Protein AF-A0A356KTQ6-F1 (afdb_monomer_lite)

Secondary structure (DSSP, 8-state):
---TTHHHHHHHHHHTT-S------SSSSTTHHHHHTT-SS------TT--

Sequence (51 aa):
GVARRTRETLLLCEAAGYDVVLVETVGVGQSESVVVELVDTFLLLLLAGAG

pLDDT: mean 86.46, std 10.25, range [61.88, 98.06]

Structure (mmCIF, N/CA/C/O backbone):
data_AF-A0A356KTQ6-F1
#
_entry.id   AF-A0A356KTQ6-F1
#
loop_
_atom_site.group_PDB
_atom_site.id
_atom_site.type_symbol
_atom_site.label_atom_id
_atom_site.label_alt_id
_atom_site.label_comp_id
_atom_site.label_asym_id
_atom_site.label_entity_id
_atom_site.label_seq_id
_atom_site.pdbx_PDB_ins_code
_atom_site.Cartn_x
_atom_site.Cartn_y
_atom_site.Cartn_z
_atom_site.occupancy
_atom_site.B_iso_or_equiv
_atom_site.auth_seq_id
_atom_site.auth_comp_id
_atom_site.auth_asym_id
_atom_site.auth_atom_id
_atom_site.pdbx_PDB_model_num
ATOM 1 N N . GLY A 1 1 ? 11.316 4.851 -0.046 1.00 61.88 1 GLY A N 1
ATOM 2 C CA . GLY A 1 1 ? 11.697 3.633 0.691 1.00 61.88 1 GLY A CA 1
ATOM 3 C C . GLY A 1 1 ? 10.542 3.194 1.563 1.00 61.88 1 GLY A C 1
ATOM 4 O O . GLY A 1 1 ? 9.922 4.049 2.181 1.00 61.88 1 GLY A O 1
ATOM 5 N N . VAL A 1 2 ? 10.244 1.896 1.582 1.00 76.06 2 VAL A N 1
ATOM 6 C CA . VAL A 1 2 ? 9.179 1.300 2.406 1.00 76.06 2 VAL A CA 1
ATOM 7 C C . VAL A 1 2 ? 9.746 0.927 3.771 1.00 76.06 2 VAL A C 1
ATOM 9 O O . VAL A 1 2 ? 10.793 0.285 3.854 1.00 76.06 2 VAL A O 1
ATOM 12 N N . ALA A 1 3 ? 9.078 1.324 4.851 1.00 79.94 3 ALA A N 1
ATOM 13 C CA . ALA A 1 3 ? 9.499 0.968 6.200 1.00 79.94 3 ALA A CA 1
ATOM 14 C C . ALA A 1 3 ? 8.869 -0.364 6.627 1.00 79.94 3 ALA A C 1
ATOM 16 O O . ALA A 1 3 ? 7.774 -0.718 6.202 1.00 79.94 3 ALA A O 1
ATOM 17 N N . ARG A 1 4 ? 9.504 -1.077 7.568 1.00 76.62 4 ARG A N 1
ATOM 18 C CA . ARG A 1 4 ? 8.947 -2.318 8.148 1.00 76.62 4 ARG A CA 1
ATOM 19 C C . ARG A 1 4 ? 7.521 -2.134 8.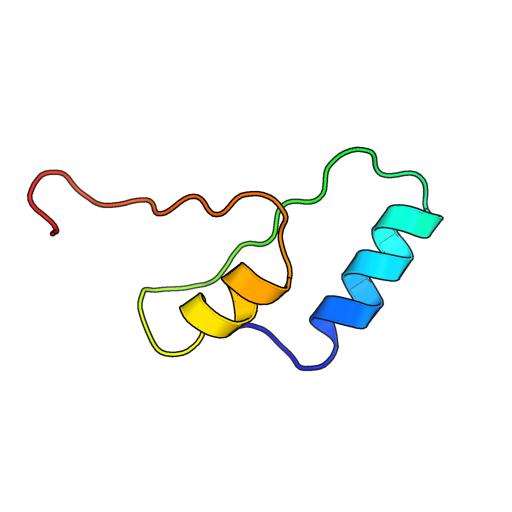695 1.00 76.62 4 ARG A C 1
ATOM 21 O O . ARG A 1 4 ? 6.731 -3.069 8.679 1.00 76.62 4 ARG A O 1
ATOM 28 N N . ARG A 1 5 ? 7.201 -0.924 9.166 1.00 86.75 5 ARG A N 1
ATOM 29 C CA . ARG A 1 5 ? 5.898 -0.555 9.737 1.00 86.75 5 ARG A CA 1
ATOM 30 C C . ARG A 1 5 ? 4.826 -0.238 8.687 1.00 86.75 5 ARG A C 1
ATOM 32 O O . ARG A 1 5 ? 3.666 -0.130 9.057 1.00 86.75 5 ARG A O 1
ATOM 39 N N . THR A 1 6 ? 5.167 -0.127 7.398 1.00 91.38 6 THR A N 1
ATOM 40 C CA . THR A 1 6 ? 4.202 0.243 6.347 1.00 91.38 6 THR A CA 1
ATOM 41 C C . THR A 1 6 ? 3.022 -0.729 6.285 1.00 91.38 6 THR A C 1
ATOM 43 O O . THR A 1 6 ? 1.886 -0.282 6.193 1.00 91.38 6 THR A O 1
ATOM 46 N N . ARG A 1 7 ? 3.254 -2.039 6.446 1.00 91.75 7 ARG A N 1
ATOM 47 C CA . A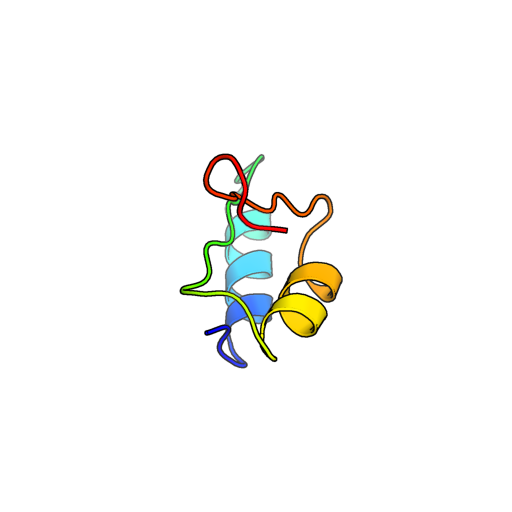RG A 1 7 ? 2.173 -3.040 6.487 1.00 91.75 7 ARG A CA 1
ATOM 48 C C . ARG A 1 7 ? 1.210 -2.832 7.659 1.00 91.75 7 ARG A C 1
ATOM 50 O O . ARG A 1 7 ? 0.007 -2.979 7.496 1.00 91.75 7 ARG A O 1
ATOM 57 N N . GLU A 1 8 ? 1.731 -2.487 8.834 1.00 94.38 8 GLU A N 1
ATOM 58 C CA . GLU A 1 8 ? 0.904 -2.212 10.016 1.00 94.38 8 GLU A CA 1
ATOM 59 C C . GLU A 1 8 ? 0.064 -0.945 9.803 1.00 94.38 8 GLU A C 1
ATOM 61 O O . GLU A 1 8 ? -1.110 -0.920 10.152 1.00 94.38 8 GLU A O 1
ATOM 66 N N . THR A 1 9 ? 0.632 0.084 9.169 1.00 94.75 9 THR A N 1
ATOM 67 C CA . THR A 1 9 ? -0.102 1.305 8.812 1.00 94.75 9 THR A CA 1
ATOM 68 C C . THR A 1 9 ? -1.213 1.044 7.795 1.00 94.75 9 THR A C 1
ATOM 70 O O . THR A 1 9 ? -2.305 1.574 7.972 1.00 94.75 9 THR A O 1
ATOM 73 N N . LEU A 1 10 ? -0.977 0.204 6.780 1.00 94.81 10 LEU A N 1
ATOM 74 C CA . LEU A 1 10 ? -2.006 -0.174 5.803 1.00 94.81 10 LEU A CA 1
ATOM 75 C C . LEU A 1 10 ? -3.218 -0.829 6.479 1.00 94.81 10 LEU A C 1
ATOM 77 O O . LEU A 1 10 ? -4.345 -0.400 6.252 1.00 94.81 10 LEU A O 1
ATOM 81 N N . LEU A 1 11 ? -2.980 -1.769 7.400 1.00 95.19 11 LEU A N 1
ATOM 82 C CA . LEU A 1 11 ? -4.047 -2.408 8.180 1.00 95.19 11 LEU A CA 1
ATOM 83 C C . LEU A 1 11 ? -4.838 -1.404 9.032 1.00 95.19 11 LEU A C 1
ATOM 85 O O . LEU A 1 11 ? -6.047 -1.545 9.197 1.00 95.19 11 LEU A O 1
ATOM 89 N N . LEU A 1 12 ? -4.176 -0.380 9.581 1.00 97.25 12 LEU A N 1
ATOM 90 C CA . LEU A 1 12 ? -4.865 0.684 10.317 1.00 97.25 12 LEU A CA 1
ATOM 91 C C . LEU A 1 12 ? -5.738 1.544 9.396 1.00 97.25 12 LEU A C 1
ATOM 93 O O . LEU A 1 12 ? -6.827 1.936 9.806 1.00 97.25 12 LEU A O 1
ATOM 97 N N . CYS A 1 13 ? -5.289 1.830 8.171 1.00 97.25 13 CYS A N 1
ATOM 98 C CA . CYS A 1 13 ? -6.093 2.545 7.181 1.00 97.25 13 CYS A CA 1
ATOM 99 C C . CYS A 1 13 ? -7.330 1.730 6.775 1.00 97.25 13 CYS A C 1
ATOM 101 O O . CYS A 1 13 ? -8.438 2.259 6.786 1.00 97.25 13 CYS A O 1
ATOM 103 N N . GLU A 1 14 ? -7.178 0.433 6.513 1.00 96.19 14 GLU A N 1
ATOM 104 C CA . GLU A 1 14 ? -8.320 -0.451 6.247 1.00 96.19 14 GLU A CA 1
ATOM 105 C C . GLU A 1 14 ? -9.304 -0.464 7.428 1.00 96.19 14 GLU A C 1
ATOM 107 O O . GLU A 1 14 ? -10.500 -0.238 7.254 1.00 96.19 14 GLU A O 1
ATOM 112 N N . ALA A 1 15 ? -8.802 -0.645 8.656 1.00 97.75 15 ALA A N 1
ATOM 113 C CA . ALA A 1 15 ? -9.630 -0.657 9.864 1.00 97.75 15 ALA A CA 1
ATOM 114 C C . ALA A 1 15 ? -10.322 0.690 10.143 1.00 97.75 15 ALA A C 1
ATOM 116 O O . ALA A 1 15 ? -11.394 0.721 10.746 1.00 97.75 15 ALA A O 1
ATOM 117 N N . ALA A 1 16 ? -9.725 1.800 9.709 1.00 97.81 16 ALA A N 1
ATOM 118 C CA . ALA A 1 16 ? -10.316 3.131 9.793 1.00 97.81 16 ALA A CA 1
ATOM 119 C C . ALA A 1 16 ? -11.379 3.396 8.707 1.00 97.81 16 ALA A C 1
ATOM 121 O O . ALA A 1 16 ? -11.988 4.465 8.716 1.00 97.81 16 ALA A O 1
ATOM 122 N N . GLY A 1 17 ? -11.628 2.439 7.806 1.00 97.81 17 GLY A N 1
ATOM 123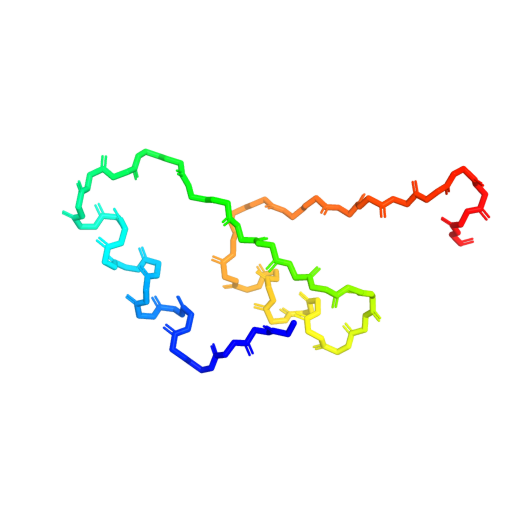 C CA . GLY A 1 17 ? -12.661 2.528 6.776 1.00 97.81 17 GLY A CA 1
ATOM 124 C C . GLY A 1 17 ? -12.238 3.313 5.536 1.00 97.81 17 GLY A C 1
ATOM 125 O O . GLY A 1 17 ? -13.098 3.857 4.851 1.00 97.81 17 GLY A O 1
ATOM 126 N N . TYR A 1 18 ? -10.935 3.415 5.251 1.00 98.06 18 TYR A N 1
ATOM 127 C CA . TYR A 1 18 ? -10.478 3.968 3.976 1.00 98.06 18 TYR A CA 1
ATOM 128 C C . TYR A 1 18 ? -10.681 2.940 2.859 1.00 98.06 18 TYR A C 1
ATOM 130 O O . TYR A 1 18 ? -10.096 1.861 2.897 1.00 98.06 18 TYR A O 1
ATOM 138 N N . ASP A 1 19 ? -11.460 3.307 1.841 1.00 96.81 19 ASP A N 1
ATOM 139 C CA . ASP A 1 19 ? -11.727 2.437 0.687 1.00 96.81 19 ASP A CA 1
ATOM 140 C C . ASP A 1 19 ? -10.525 2.321 -0.266 1.00 96.81 19 ASP A C 1
ATOM 142 O O . ASP A 1 19 ? -10.378 1.331 -0.979 1.00 96.81 19 ASP A O 1
ATOM 146 N N . VAL A 1 20 ? -9.671 3.352 -0.309 1.00 96.38 20 VAL A N 1
ATOM 147 C CA . VAL A 1 20 ? -8.495 3.422 -1.187 1.00 96.38 20 VAL A CA 1
ATOM 148 C C . VAL A 1 20 ? -7.310 3.986 -0.414 1.00 96.38 20 VAL A C 1
ATOM 150 O O . VAL A 1 20 ? -7.403 5.060 0.184 1.00 96.38 20 VAL A O 1
ATOM 153 N N . VAL A 1 21 ? -6.171 3.292 -0.480 1.00 95.69 21 VAL A N 1
ATOM 154 C CA . VAL A 1 21 ? -4.909 3.719 0.136 1.00 95.69 21 VAL A CA 1
ATOM 155 C C . VAL A 1 21 ? -3.815 3.781 -0.925 1.00 95.69 21 VAL A C 1
ATOM 157 O O . VAL A 1 21 ? -3.545 2.801 -1.614 1.00 95.69 21 VAL A O 1
ATOM 160 N N . LEU A 1 22 ? -3.172 4.942 -1.059 1.00 93.88 22 LEU A N 1
ATOM 161 C CA . LEU A 1 22 ? -2.049 5.136 -1.975 1.00 93.88 22 LEU A CA 1
ATOM 162 C C . LEU A 1 22 ? -0.723 4.925 -1.239 1.00 93.88 22 LEU A C 1
ATOM 164 O O . LEU A 1 22 ? -0.451 5.586 -0.237 1.00 93.88 22 LEU A O 1
ATOM 168 N N . VAL A 1 23 ? 0.117 4.033 -1.767 1.00 91.62 23 VAL A N 1
ATOM 169 C CA . VAL A 1 23 ? 1.481 3.798 -1.274 1.00 91.62 23 VAL A CA 1
ATOM 170 C C . VAL A 1 23 ? 2.474 4.427 -2.242 1.00 91.62 23 VAL A C 1
ATOM 172 O O . VAL A 1 23 ? 2.701 3.913 -3.334 1.00 91.62 23 VAL A O 1
ATOM 175 N N . GLU A 1 24 ? 3.074 5.545 -1.838 1.00 89.38 24 GLU A N 1
ATOM 176 C CA . GLU A 1 24 ? 4.116 6.225 -2.609 1.00 89.38 24 GLU A CA 1
ATOM 177 C C . GLU A 1 24 ? 5.513 5.783 -2.148 1.00 89.38 24 GLU A C 1
ATOM 179 O O . GLU A 1 24 ? 5.797 5.691 -0.949 1.00 89.38 24 GLU A O 1
ATOM 184 N N . THR A 1 25 ? 6.429 5.567 -3.094 1.00 83.75 25 THR A N 1
ATOM 185 C CA . THR A 1 25 ? 7.853 5.405 -2.794 1.00 83.75 25 THR A CA 1
ATOM 186 C C . THR A 1 25 ? 8.729 6.312 -3.635 1.00 83.75 25 THR A C 1
ATOM 188 O O . THR A 1 25 ? 8.523 6.464 -4.831 1.00 83.75 25 THR A O 1
ATOM 191 N N . VAL A 1 26 ? 9.783 6.841 -3.016 1.00 80.19 26 VAL A N 1
ATOM 192 C CA . VAL A 1 26 ? 10.829 7.588 -3.723 1.00 80.19 26 VAL A CA 1
ATOM 193 C C . VAL A 1 26 ? 11.712 6.650 -4.553 1.00 80.19 26 VAL A C 1
ATOM 195 O O . VAL A 1 26 ? 12.384 5.791 -3.976 1.00 80.19 26 VAL A O 1
ATOM 198 N N . GLY A 1 27 ? 11.771 6.910 -5.862 1.00 71.56 27 GLY A N 1
ATOM 199 C CA . GLY A 1 27 ? 12.752 6.358 -6.802 1.00 71.56 27 GLY A CA 1
ATOM 200 C C . GLY A 1 27 ? 12.510 4.912 -7.245 1.00 71.56 27 GLY A C 1
ATOM 201 O O . GLY A 1 27 ? 11.713 4.189 -6.653 1.00 71.56 27 GLY A O 1
ATOM 202 N N . VAL A 1 28 ? 13.243 4.513 -8.290 1.00 67.25 28 VAL A N 1
ATOM 203 C CA . VAL A 1 28 ? 13.299 3.138 -8.809 1.00 67.25 28 VAL A CA 1
ATOM 204 C C . VAL A 1 28 ? 14.461 2.365 -8.168 1.00 67.25 28 VAL A C 1
ATOM 206 O O . VAL A 1 28 ? 15.547 2.920 -7.983 1.00 67.25 28 VAL A O 1
ATOM 209 N N . GLY A 1 29 ? 14.246 1.109 -7.765 1.00 70.94 29 GLY A N 1
ATOM 210 C CA . GLY A 1 29 ? 15.253 0.279 -7.088 1.00 70.94 29 GLY A CA 1
ATOM 211 C C . GLY A 1 29 ? 14.693 -0.803 -6.154 1.00 70.94 29 GLY A C 1
ATOM 212 O O . GLY A 1 29 ? 13.546 -1.212 -6.250 1.00 70.94 29 GLY A O 1
ATOM 213 N N . GLN A 1 30 ? 15.502 -1.260 -5.188 1.00 62.28 30 GLN A N 1
ATOM 214 C CA . GLN A 1 30 ? 15.224 -2.427 -4.315 1.00 62.28 30 GLN A CA 1
ATOM 215 C C . GLN A 1 30 ? 13.900 -2.376 -3.524 1.00 62.28 30 GLN A C 1
ATOM 217 O O . GLN A 1 30 ? 13.458 -3.390 -2.995 1.00 62.28 30 GLN A O 1
ATOM 222 N N . SER A 1 31 ? 13.278 -1.201 -3.394 1.00 66.12 31 SER A N 1
ATOM 223 C CA . SER A 1 31 ? 11.989 -1.070 -2.706 1.00 66.12 31 SER A CA 1
ATOM 224 C C . SER A 1 31 ? 10.795 -1.495 -3.567 1.00 66.12 31 SER A C 1
ATOM 226 O O . SER A 1 31 ? 9.747 -1.761 -2.995 1.00 66.12 31 SER A O 1
ATOM 228 N N . GLU A 1 32 ? 10.930 -1.593 -4.892 1.00 74.81 32 GLU A N 1
ATOM 229 C CA . GLU A 1 32 ? 9.823 -1.923 -5.806 1.00 74.81 32 GLU A CA 1
ATOM 230 C C . GLU A 1 32 ? 9.213 -3.288 -5.501 1.00 74.81 32 GLU A C 1
ATOM 232 O O . GLU A 1 32 ? 8.008 -3.379 -5.284 1.00 74.81 32 GLU A O 1
ATOM 237 N N . SER A 1 33 ? 10.045 -4.330 -5.391 1.00 78.94 33 SER A N 1
ATOM 238 C CA . SER A 1 33 ? 9.576 -5.689 -5.095 1.00 78.94 33 SER A CA 1
ATOM 239 C C . SER A 1 33 ? 8.788 -5.749 -3.787 1.00 78.94 33 SER A C 1
ATOM 241 O O . SER A 1 33 ? 7.789 -6.450 -3.697 1.00 78.94 33 SER A O 1
ATOM 243 N N . VAL A 1 34 ? 9.199 -4.961 -2.789 1.00 83.69 34 VAL A N 1
ATOM 244 C CA . VAL A 1 34 ? 8.515 -4.895 -1.493 1.00 83.69 34 VAL A CA 1
ATOM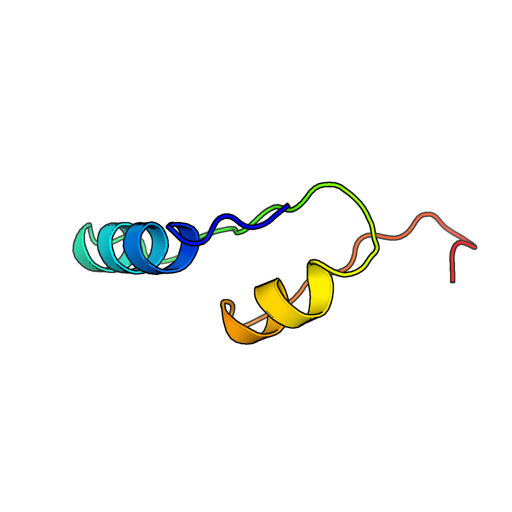 245 C C . VAL A 1 34 ? 7.175 -4.169 -1.608 1.00 83.69 34 VAL A C 1
ATOM 247 O O . VAL A 1 34 ? 6.213 -4.586 -0.976 1.00 83.69 34 VAL A O 1
ATOM 250 N N . VAL A 1 35 ? 7.080 -3.095 -2.402 1.00 86.12 35 VAL A N 1
ATOM 251 C CA . VAL A 1 35 ? 5.801 -2.393 -2.622 1.00 86.12 35 VAL A CA 1
ATOM 252 C C . VAL A 1 35 ? 4.818 -3.285 -3.364 1.00 86.12 35 VAL A C 1
ATOM 254 O O . VAL A 1 35 ? 3.656 -3.325 -2.981 1.00 86.12 35 VAL A O 1
ATOM 257 N N . VAL A 1 36 ? 5.275 -4.017 -4.384 1.00 87.50 36 VAL A N 1
ATOM 258 C CA . VAL A 1 36 ? 4.426 -4.928 -5.168 1.00 87.50 36 VAL A CA 1
ATOM 259 C C . VAL A 1 36 ? 3.777 -5.995 -4.278 1.00 87.50 36 VAL A C 1
ATOM 261 O O . VAL A 1 36 ? 2.632 -6.358 -4.509 1.00 87.50 36 VAL A O 1
ATOM 264 N N . GLU A 1 37 ? 4.453 -6.450 -3.220 1.00 88.56 37 GLU A N 1
ATOM 265 C CA . GLU A 1 37 ? 3.888 -7.396 -2.242 1.00 88.56 37 GLU A CA 1
ATOM 266 C C . GLU A 1 37 ? 2.903 -6.759 -1.236 1.00 88.56 37 GLU A C 1
ATOM 268 O O . GLU A 1 37 ? 2.276 -7.470 -0.445 1.00 88.56 37 GLU A O 1
ATOM 273 N N . LEU A 1 38 ? 2.788 -5.428 -1.218 1.00 90.56 38 LEU A N 1
ATOM 274 C CA . LEU A 1 38 ? 1.963 -4.669 -0.273 1.00 90.56 38 LEU A CA 1
ATOM 275 C C . LEU A 1 38 ? 0.704 -4.058 -0.897 1.00 90.56 38 LEU A C 1
ATOM 277 O O . LEU A 1 38 ? -0.164 -3.632 -0.139 1.00 90.56 38 LEU A O 1
ATOM 281 N N . VAL A 1 39 ? 0.616 -3.966 -2.226 1.00 92.12 39 VAL A N 1
ATOM 282 C CA . VAL A 1 39 ? -0.472 -3.271 -2.934 1.00 92.12 39 VAL A CA 1
ATOM 283 C C . VAL A 1 39 ? -1.174 -4.187 -3.932 1.00 92.12 39 VAL A C 1
ATOM 285 O O . VAL A 1 39 ? -0.546 -5.054 -4.532 1.00 92.12 39 VAL A O 1
ATOM 288 N N . ASP A 1 40 ? -2.459 -3.939 -4.181 1.00 94.69 40 ASP A N 1
ATOM 289 C CA . ASP A 1 40 ? -3.230 -4.687 -5.185 1.00 94.69 40 ASP A CA 1
ATOM 290 C C . ASP A 1 40 ? -2.909 -4.265 -6.626 1.00 94.69 40 ASP A C 1
ATOM 292 O O . ASP A 1 40 ? -3.076 -5.027 -7.577 1.00 94.69 40 ASP A O 1
ATOM 296 N N . THR A 1 41 ? -2.483 -3.017 -6.823 1.00 93.75 41 THR A N 1
ATOM 297 C CA . THR A 1 41 ? -2.100 -2.473 -8.130 1.00 93.75 41 THR A CA 1
ATOM 298 C C . THR A 1 41 ? -0.874 -1.590 -7.978 1.00 93.75 41 THR A C 1
ATOM 300 O O . THR A 1 41 ? -0.847 -0.682 -7.150 1.00 93.75 41 THR A O 1
ATOM 303 N N . PHE A 1 42 ? 0.137 -1.843 -8.808 1.00 91.25 42 PHE A N 1
ATOM 304 C CA . PHE A 1 42 ? 1.377 -1.077 -8.831 1.00 91.25 42 PHE A CA 1
ATOM 305 C C . PHE A 1 42 ? 1.421 -0.165 -10.060 1.00 91.25 42 PHE A C 1
ATOM 307 O O . PHE A 1 42 ? 1.298 -0.631 -11.194 1.00 91.25 42 PHE A O 1
ATOM 314 N N . LEU A 1 43 ? 1.606 1.137 -9.833 1.00 90.69 43 LEU A N 1
ATOM 315 C CA . LEU A 1 43 ? 1.754 2.141 -10.884 1.00 90.69 43 LEU A CA 1
ATOM 316 C C . LEU A 1 43 ? 3.201 2.632 -10.926 1.00 90.69 43 LEU A C 1
ATOM 318 O O . LEU A 1 43 ? 3.671 3.274 -9.989 1.00 90.69 43 LEU A O 1
ATOM 322 N N . LEU A 1 44 ? 3.878 2.381 -12.045 1.00 88.81 44 LEU A N 1
ATOM 323 C CA . LEU A 1 44 ? 5.201 2.928 -12.318 1.00 88.81 44 LEU A CA 1
ATOM 324 C C . LEU A 1 44 ? 5.075 4.179 -13.193 1.00 88.81 44 LEU A C 1
ATOM 326 O O . LEU A 1 44 ? 4.572 4.114 -14.314 1.00 88.81 44 LEU A O 1
ATOM 330 N N . LEU A 1 45 ? 5.543 5.318 -12.682 1.00 87.25 45 LEU A N 1
ATOM 331 C CA . LEU A 1 45 ? 5.599 6.574 -13.429 1.00 87.25 45 LEU A CA 1
ATOM 332 C C . LEU A 1 45 ? 6.993 6.751 -14.031 1.00 87.25 45 LEU A C 1
ATOM 334 O O . LEU A 1 45 ? 7.977 6.888 -13.306 1.00 87.25 45 LEU A O 1
ATOM 338 N N . LEU A 1 46 ? 7.063 6.769 -15.360 1.00 86.38 46 LEU A N 1
ATOM 339 C CA . LEU A 1 46 ? 8.296 6.963 -16.118 1.00 86.38 46 LEU A CA 1
ATOM 340 C C . LEU A 1 46 ? 8.202 8.243 -16.947 1.00 86.38 46 LEU A C 1
ATOM 342 O O . LEU A 1 46 ? 7.133 8.622 -17.427 1.00 86.38 46 LEU A O 1
ATOM 346 N N . LEU A 1 47 ? 9.341 8.907 -17.130 1.00 88.62 47 LEU A N 1
ATOM 347 C CA . LEU A 1 47 ? 9.461 9.968 -18.124 1.00 88.62 47 LEU A CA 1
ATOM 348 C C . LEU A 1 47 ? 9.410 9.359 -19.531 1.00 88.62 47 LEU A C 1
ATOM 350 O O . LEU A 1 47 ? 9.802 8.212 -19.739 1.00 88.62 47 LEU A O 1
ATOM 354 N N . ALA A 1 48 ? 8.965 10.137 -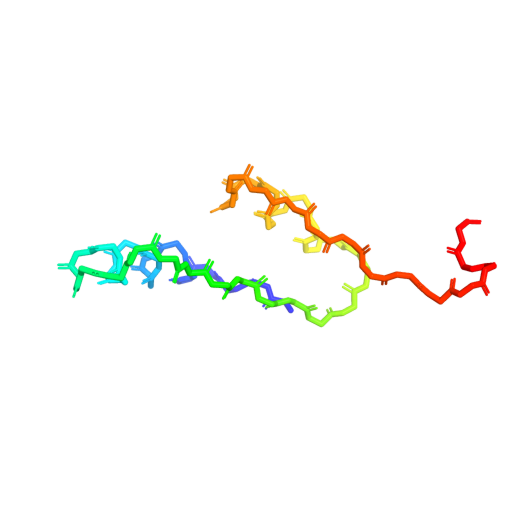20.518 1.00 90.50 48 ALA A N 1
ATOM 355 C CA . ALA A 1 48 ? 9.006 9.702 -21.910 1.00 90.50 48 ALA A CA 1
ATOM 356 C C . ALA A 1 48 ? 10.448 9.332 -22.311 1.00 90.50 48 ALA A C 1
ATOM 358 O O . ALA A 1 48 ? 11.355 10.154 -22.197 1.00 90.50 48 ALA A O 1
ATOM 359 N N . GLY A 1 49 ? 10.652 8.091 -22.765 1.00 84.06 49 GLY A N 1
ATOM 360 C CA . GLY A 1 49 ? 11.972 7.562 -23.127 1.00 84.06 49 GLY A CA 1
ATOM 361 C C . GLY A 1 49 ? 12.810 7.022 -21.960 1.00 84.06 49 GLY A C 1
ATOM 362 O O . GLY A 1 49 ? 13.939 6.606 -22.195 1.00 84.06 49 GLY A O 1
ATOM 363 N N . ALA A 1 50 ? 12.287 7.008 -20.728 1.00 75.88 50 ALA A N 1
ATOM 364 C CA . ALA A 1 50 ? 12.885 6.282 -19.613 1.00 75.88 50 ALA A CA 1
ATOM 365 C C . ALA A 1 50 ? 12.286 4.869 -19.561 1.00 75.88 50 ALA A C 1
ATOM 367 O O . ALA A 1 50 ? 11.124 4.705 -19.197 1.00 75.88 50 ALA A O 1
ATOM 368 N N . GLY A 1 51 ? 13.067 3.874 -19.975 1.00 63.88 51 GLY A N 1
ATOM 369 C CA . GLY A 1 51 ? 12.709 2.456 -20.009 1.00 63.88 51 GLY A CA 1
ATOM 370 C C . GLY A 1 51 ? 13.866 1.636 -20.548 1.00 63.88 51 GLY A C 1
ATOM 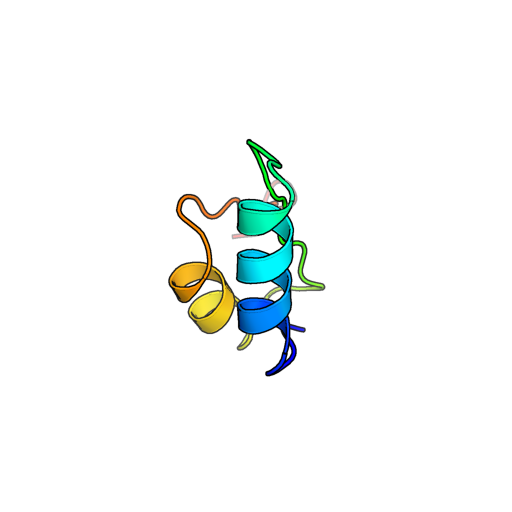371 O O . GLY A 1 51 ? 14.334 1.983 -21.654 1.00 63.88 51 GLY A O 1
#

Foldseek 3Di:
DDDPCNLVVVVVCVVVPPPDDDDDDPDDDDCQVVVVVRDPDDDDDDDVPRD

Radius of gyration: 12.52 Å; chains: 1; bounding box: 28×17×33 Å